Protein AF-A0A2V9SDR1-F1 (afdb_monomer)

Mean predicted aligned error: 12.45 Å

Radius of gyration: 21.86 Å; Cα contacts (8 Å, |Δi|>4): 72; chains: 1; bounding box: 61×31×57 Å

Solvent-accessible surface area (backbone atoms only — not comparable to full-atom values): 5406 Å² total; per-residue (Å²): 139,78,94,81,85,85,89,77,80,93,74,86,81,79,75,72,69,84,70,74,72,71,74,48,43,36,66,67,55,53,56,59,45,52,75,79,40,58,58,68,59,53,19,50,50,38,57,76,41,70,47,63,56,68,77,47,74,67,47,48,54,49,42,47,76,73,68,50,54,68,69,34,55,52,19,46,56,52,28,64,70,61,67,81,127

Structure (mmCIF, N/CA/C/O backbone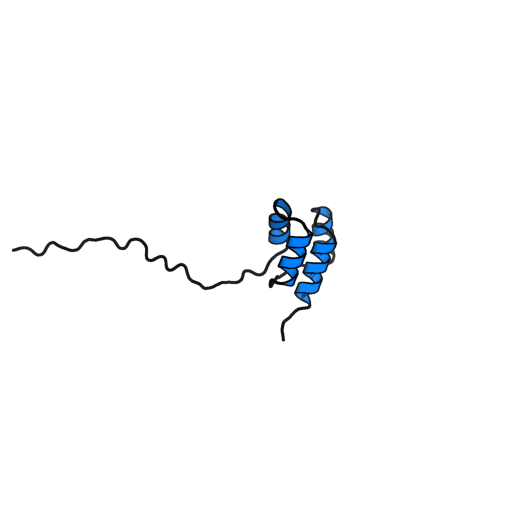):
data_AF-A0A2V9SDR1-F1
#
_entry.id   AF-A0A2V9SDR1-F1
#
loop_
_atom_site.group_PDB
_atom_site.id
_atom_site.type_symbol
_atom_site.label_atom_id
_atom_site.label_alt_id
_atom_site.label_comp_id
_atom_site.label_asym_id
_atom_site.label_entity_id
_atom_site.label_seq_id
_atom_site.pdbx_PDB_ins_code
_atom_site.Cartn_x
_atom_site.Cartn_y
_atom_site.Cartn_z
_atom_site.occupancy
_atom_site.B_iso_or_equiv
_atom_site.auth_seq_id
_atom_site.auth_comp_id
_atom_site.auth_asym_id
_atom_site.auth_atom_id
_atom_site.pdbx_PDB_model_num
ATOM 1 N N . MET A 1 1 ? 50.795 23.048 -45.166 1.00 42.94 1 MET A N 1
ATOM 2 C CA . MET A 1 1 ? 50.226 21.691 -44.970 1.00 42.94 1 MET A CA 1
ATOM 3 C C . MET A 1 1 ? 49.628 21.701 -43.582 1.00 42.94 1 MET A C 1
ATOM 5 O O . MET A 1 1 ? 50.289 21.383 -42.603 1.00 42.94 1 MET A O 1
ATOM 9 N N . ASP A 1 2 ? 48.412 22.225 -43.520 1.00 36.97 2 ASP A N 1
ATOM 10 C CA . ASP A 1 2 ? 47.808 22.786 -42.321 1.00 36.97 2 ASP A CA 1
ATOM 11 C C . ASP A 1 2 ? 46.939 21.739 -41.628 1.00 36.97 2 ASP A C 1
ATOM 13 O O . ASP A 1 2 ? 46.035 21.145 -42.222 1.00 36.97 2 ASP A O 1
ATOM 17 N N . ALA A 1 3 ? 47.242 21.498 -40.355 1.00 46.25 3 ALA A N 1
ATOM 18 C CA . ALA A 1 3 ? 46.566 20.532 -39.507 1.00 46.25 3 ALA A CA 1
ATOM 19 C C . ALA A 1 3 ? 45.181 21.052 -39.089 1.00 46.25 3 ALA A C 1
ATOM 21 O O . ALA A 1 3 ? 45.008 21.690 -38.054 1.00 46.25 3 ALA A O 1
ATOM 22 N N . ARG A 1 4 ? 44.166 20.751 -39.900 1.00 53.50 4 ARG A N 1
ATOM 23 C CA . ARG A 1 4 ? 42.748 20.949 -39.573 1.00 53.50 4 ARG A CA 1
ATOM 24 C C . ARG A 1 4 ? 42.027 19.610 -39.662 1.00 53.50 4 ARG A C 1
ATOM 26 O O . ARG A 1 4 ? 41.487 19.269 -40.705 1.00 53.50 4 ARG A O 1
ATOM 33 N N . ARG A 1 5 ? 42.037 18.828 -38.580 1.00 54.19 5 ARG A N 1
ATOM 34 C CA . ARG A 1 5 ? 41.131 17.680 -38.384 1.00 54.19 5 ARG A CA 1
ATOM 35 C C . ARG A 1 5 ? 41.144 17.253 -36.920 1.00 54.19 5 ARG A C 1
ATOM 37 O O . ARG A 1 5 ? 42.062 16.563 -36.495 1.00 54.19 5 ARG A O 1
ATOM 44 N N . LYS A 1 6 ? 40.105 17.656 -36.187 1.00 48.00 6 LYS A N 1
ATOM 45 C CA . LYS A 1 6 ? 39.264 16.789 -35.338 1.00 48.00 6 LYS A CA 1
ATOM 46 C C . LYS A 1 6 ? 38.350 17.659 -34.473 1.00 48.00 6 LYS A C 1
ATOM 48 O O . LYS A 1 6 ? 38.581 17.865 -33.292 1.00 48.00 6 LYS A O 1
ATOM 53 N N . ALA A 1 7 ? 37.288 18.147 -35.102 1.00 51.78 7 ALA A N 1
ATOM 54 C CA . ALA A 1 7 ? 36.021 18.354 -34.425 1.00 51.78 7 ALA A CA 1
ATOM 55 C C . ALA A 1 7 ? 35.139 17.178 -34.851 1.00 51.78 7 ALA A C 1
ATOM 57 O O . ALA A 1 7 ? 34.697 17.139 -35.995 1.00 51.78 7 ALA A O 1
ATOM 58 N N . VAL A 1 8 ? 34.964 16.188 -33.977 1.00 56.31 8 VAL A N 1
ATOM 59 C CA . VAL A 1 8 ? 33.825 15.271 -34.065 1.00 56.31 8 VAL A CA 1
ATOM 60 C C . VAL A 1 8 ? 33.311 15.069 -32.650 1.00 56.31 8 VAL A C 1
ATOM 62 O O . VAL A 1 8 ? 34.018 14.568 -31.779 1.00 56.31 8 VAL A O 1
ATOM 65 N N . SER A 1 9 ? 32.102 15.583 -32.481 1.00 50.34 9 SER A N 1
ATOM 66 C CA . SER A 1 9 ? 31.189 15.569 -31.354 1.00 50.34 9 SER A CA 1
ATOM 67 C C . SER A 1 9 ? 31.402 14.480 -30.308 1.00 50.34 9 SER A C 1
ATOM 69 O O . SER A 1 9 ? 31.250 13.291 -30.577 1.00 50.34 9 SER A O 1
ATOM 71 N N . GLN A 1 10 ? 31.592 14.940 -29.072 1.00 53.12 10 GLN A N 1
ATOM 72 C CA . GLN A 1 10 ? 30.993 14.309 -27.904 1.00 53.12 10 GLN A CA 1
ATOM 73 C C . GLN A 1 10 ? 29.469 14.352 -28.076 1.00 53.12 10 GLN A C 1
ATOM 75 O O . GLN A 1 10 ? 28.865 15.408 -27.916 1.00 53.12 10 GLN A O 1
ATOM 80 N N . LEU A 1 11 ? 28.856 13.228 -28.428 1.00 55.50 11 LEU A N 1
ATOM 81 C CA . LEU A 1 11 ? 27.427 13.001 -28.257 1.00 55.50 11 LEU A CA 1
ATOM 82 C C . LEU A 1 11 ? 27.248 11.561 -27.781 1.00 55.50 11 LEU A C 1
ATOM 84 O O . LEU A 1 11 ? 27.766 10.630 -28.389 1.00 55.50 11 LEU A O 1
ATOM 88 N N . ASP A 1 12 ? 26.510 11.451 -26.683 1.00 49.44 12 ASP A N 1
ATOM 89 C CA . ASP A 1 12 ? 25.956 10.229 -26.112 1.00 49.44 12 ASP A CA 1
ATOM 90 C C . ASP A 1 12 ? 26.930 9.282 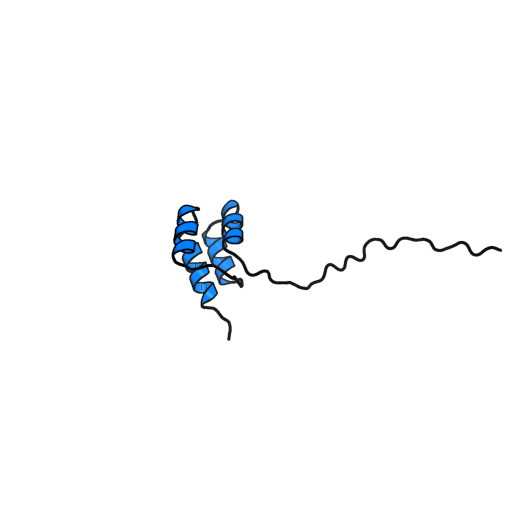-25.395 1.00 49.44 12 ASP A C 1
ATOM 92 O O . ASP A 1 12 ? 27.134 8.122 -25.731 1.00 49.44 12 ASP A O 1
ATOM 96 N N . GLY A 1 13 ? 27.527 9.813 -24.333 1.00 47.59 13 GLY A N 1
ATOM 97 C CA . GLY A 1 13 ? 28.028 9.025 -23.213 1.00 47.59 13 GLY A CA 1
ATOM 98 C C . GLY A 1 13 ? 27.213 9.330 -21.963 1.00 47.59 13 GLY A C 1
ATOM 99 O O . GLY A 1 13 ? 27.795 9.619 -20.924 1.00 47.59 13 GLY A O 1
ATOM 100 N N . SER A 1 14 ? 25.877 9.336 -22.056 1.00 46.81 14 SER A N 1
ATOM 101 C CA . SER A 1 14 ? 25.048 9.248 -20.853 1.00 46.81 14 SER A CA 1
ATOM 102 C C . SER A 1 14 ? 25.094 7.792 -20.398 1.00 46.81 14 SER A C 1
ATOM 104 O O . SER A 1 14 ? 24.173 7.008 -20.610 1.00 46.81 14 SER A O 1
ATOM 106 N N . THR A 1 15 ? 26.220 7.398 -19.797 1.00 48.06 15 THR A N 1
ATOM 107 C CA . THR A 1 15 ? 26.195 6.327 -18.808 1.00 48.06 15 THR A CA 1
ATOM 108 C C . THR A 1 15 ? 25.328 6.864 -17.685 1.00 48.06 15 THR A C 1
ATOM 110 O O . THR A 1 15 ? 25.824 7.528 -16.775 1.00 48.06 15 THR A O 1
ATOM 113 N N . ALA A 1 16 ? 24.014 6.687 -17.841 1.00 47.62 16 ALA A N 1
ATOM 114 C CA . ALA A 1 16 ? 23.035 6.891 -16.801 1.00 47.62 16 ALA A CA 1
ATOM 115 C C . ALA A 1 16 ? 23.445 5.957 -15.668 1.00 47.62 16 ALA A C 1
ATOM 117 O O . ALA A 1 16 ? 23.233 4.747 -15.710 1.00 47.62 16 ALA A O 1
ATOM 118 N N . ASP A 1 17 ? 24.203 6.560 -14.766 1.00 43.62 17 ASP A N 1
ATOM 119 C CA . ASP A 1 17 ? 24.372 6.252 -13.369 1.00 43.62 17 ASP A CA 1
ATOM 120 C C . ASP A 1 17 ? 23.428 5.125 -12.922 1.00 43.62 17 ASP A C 1
ATOM 122 O O . ASP A 1 17 ? 22.247 5.328 -12.652 1.00 43.62 17 ASP A O 1
ATOM 126 N N . LEU A 1 18 ? 23.962 3.901 -12.873 1.00 47.19 18 LEU A N 1
ATOM 127 C CA . LEU A 1 18 ? 23.331 2.744 -12.233 1.00 47.19 18 LEU A CA 1
ATOM 128 C C . LEU A 1 18 ? 23.407 2.866 -10.702 1.00 47.19 18 LEU A C 1
ATOM 130 O O . LEU A 1 18 ? 23.470 1.858 -9.998 1.00 47.19 18 LEU A O 1
ATOM 134 N N . SER A 1 19 ? 23.383 4.086 -10.166 1.00 45.84 19 SER A N 1
ATOM 135 C CA . SER A 1 19 ? 22.954 4.291 -8.795 1.00 45.84 19 SER A CA 1
ATOM 136 C C . SER A 1 19 ? 21.446 4.149 -8.833 1.00 45.84 19 SER A C 1
ATOM 138 O O . SER A 1 19 ? 20.688 5.095 -9.034 1.00 45.84 19 SER A O 1
ATOM 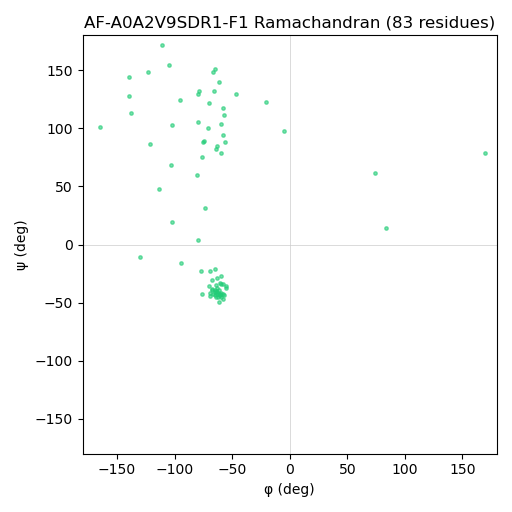140 N N . SER A 1 20 ? 20.989 2.911 -8.677 1.00 48.41 20 SER A N 1
ATOM 141 C CA . SER A 1 20 ? 19.672 2.664 -8.131 1.00 48.41 20 SER A CA 1
ATOM 142 C C . SER A 1 20 ? 19.653 3.273 -6.729 1.00 48.41 20 SER A C 1
ATOM 144 O O . SER A 1 20 ? 19.781 2.561 -5.732 1.00 48.41 20 SER A O 1
ATOM 146 N N . ASP A 1 21 ? 19.500 4.593 -6.640 1.00 48.12 21 ASP A N 1
ATOM 147 C CA . ASP A 1 21 ? 18.760 5.203 -5.557 1.00 48.12 21 ASP A CA 1
ATOM 148 C C . ASP A 1 21 ? 17.397 4.533 -5.637 1.00 48.12 21 ASP A C 1
ATOM 150 O O . ASP A 1 21 ? 16.514 4.928 -6.397 1.00 48.12 21 ASP A O 1
ATOM 154 N N . THR A 1 22 ? 17.274 3.397 -4.952 1.00 58.03 22 THR A N 1
ATOM 155 C CA . THR A 1 22 ? 16.023 2.686 -4.768 1.00 58.03 22 THR A CA 1
ATOM 156 C C . THR A 1 22 ? 15.158 3.630 -3.963 1.00 58.03 22 THR A C 1
ATOM 158 O O . THR A 1 22 ? 15.143 3.551 -2.734 1.00 58.03 22 THR A O 1
ATOM 161 N N . VAL A 1 23 ? 14.526 4.591 -4.644 1.00 66.56 23 VAL A N 1
ATOM 162 C CA . VAL A 1 23 ? 13.622 5.544 -4.024 1.00 66.56 23 VAL A CA 1
ATOM 163 C C . VAL A 1 23 ? 12.568 4.676 -3.357 1.00 66.56 23 VAL A C 1
ATOM 165 O O . VAL A 1 23 ? 11.856 3.938 -4.044 1.00 66.56 23 VAL A O 1
ATOM 168 N N . PRO A 1 24 ? 12.532 4.653 -2.018 1.00 75.50 24 PRO A N 1
ATOM 169 C CA . PRO A 1 24 ? 11.678 3.719 -1.326 1.00 75.50 24 PRO A CA 1
ATOM 170 C C . PRO A 1 24 ? 10.237 4.108 -1.634 1.00 75.50 24 PRO A C 1
ATOM 172 O O . PRO A 1 24 ? 9.885 5.282 -1.510 1.00 75.50 24 PRO A O 1
ATOM 175 N N . PHE A 1 25 ? 9.419 3.127 -2.018 1.00 81.00 25 PHE A N 1
ATOM 176 C CA . PHE A 1 25 ? 8.003 3.328 -2.321 1.00 81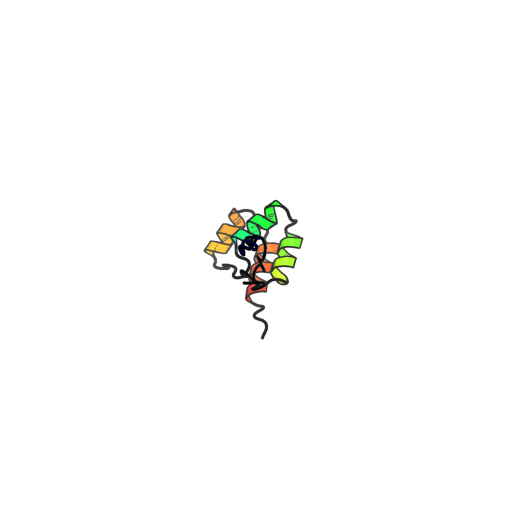.00 25 PHE A CA 1
ATOM 177 C C . PHE A 1 25 ? 7.312 4.178 -1.247 1.00 81.00 25 PHE A C 1
ATOM 179 O O . PHE A 1 25 ? 7.418 3.890 -0.051 1.00 81.00 25 PHE A O 1
ATOM 186 N N . ARG A 1 26 ? 6.595 5.219 -1.676 1.00 88.56 26 ARG A N 1
ATOM 187 C CA . ARG A 1 26 ? 5.803 6.112 -0.823 1.00 88.56 26 ARG A CA 1
ATOM 188 C C . ARG A 1 26 ? 4.314 5.916 -1.070 1.00 88.56 26 ARG A C 1
ATOM 190 O O . ARG A 1 26 ? 3.883 5.264 -2.016 1.00 88.56 26 ARG A O 1
ATOM 197 N N . ASN A 1 27 ? 3.509 6.549 -0.223 1.00 87.75 27 ASN A N 1
ATOM 198 C CA . ASN A 1 27 ? 2.050 6.538 -0.314 1.00 87.75 27 ASN A CA 1
ATOM 199 C C . ASN A 1 27 ? 1.540 7.011 -1.693 1.00 87.75 27 ASN A C 1
ATOM 201 O O . ASN A 1 27 ? 0.599 6.426 -2.216 1.00 87.75 27 ASN A O 1
ATOM 205 N N . GLN A 1 28 ? 2.187 8.009 -2.310 1.00 87.19 28 GLN A N 1
ATOM 206 C CA . GLN A 1 28 ? 1.819 8.486 -3.653 1.00 87.19 28 GLN A CA 1
ATOM 207 C C . GLN A 1 28 ? 2.096 7.460 -4.756 1.00 87.19 28 GLN A C 1
ATOM 209 O O . GLN A 1 28 ? 1.282 7.300 -5.661 1.00 87.19 28 GLN A O 1
ATOM 214 N N . ASP A 1 29 ? 3.201 6.720 -4.661 1.00 86.75 29 ASP A N 1
ATOM 215 C CA . ASP A 1 29 ? 3.539 5.692 -5.649 1.00 86.75 29 ASP A CA 1
ATOM 216 C C . ASP A 1 29 ? 2.500 4.567 -5.652 1.00 86.75 29 ASP A C 1
ATOM 218 O O . ASP A 1 29 ? 2.141 4.044 -6.704 1.00 86.75 29 ASP A O 1
ATOM 222 N N . VAL A 1 30 ? 1.950 4.243 -4.478 1.00 8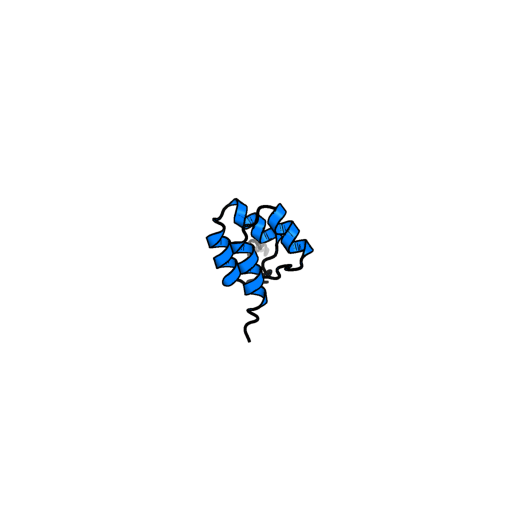6.88 30 VAL A N 1
ATOM 223 C CA . VAL A 1 30 ? 0.869 3.259 -4.339 1.00 86.88 30 VAL A CA 1
ATOM 224 C C . VAL A 1 30 ? -0.403 3.706 -5.060 1.00 86.88 30 VAL A C 1
ATOM 226 O O . VAL A 1 30 ? -1.037 2.892 -5.729 1.00 86.88 30 VAL A O 1
ATOM 229 N N . LEU A 1 31 ? -0.757 4.988 -4.979 1.00 88.44 31 LEU A N 1
ATOM 230 C CA . LEU A 1 31 ? -1.920 5.551 -5.675 1.00 88.44 31 LEU A CA 1
ATOM 231 C C . LEU A 1 31 ? -1.727 5.542 -7.196 1.00 88.44 31 LEU A C 1
ATOM 233 O O . LEU A 1 31 ? -2.619 5.131 -7.943 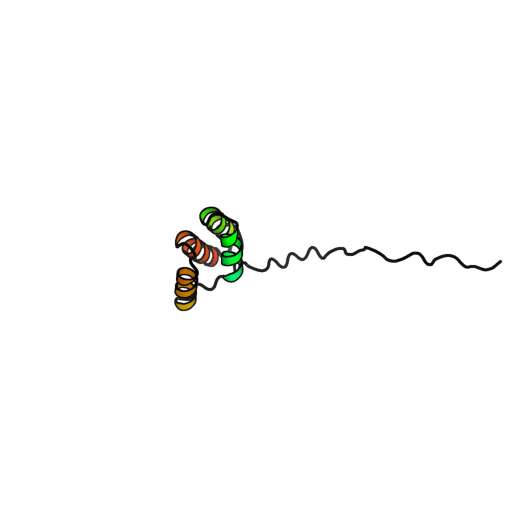1.00 88.44 31 LEU A O 1
ATOM 237 N N . ASN A 1 32 ? -0.530 5.911 -7.655 1.00 88.62 32 ASN A N 1
ATOM 238 C CA . ASN A 1 32 ? -0.175 5.849 -9.072 1.00 88.62 32 ASN A CA 1
ATOM 239 C C . ASN A 1 32 ? -0.231 4.409 -9.598 1.00 88.62 32 ASN A C 1
ATOM 241 O O . ASN A 1 32 ? -0.791 4.158 -10.663 1.00 88.62 32 ASN A O 1
ATOM 245 N N . MET A 1 33 ? 0.278 3.441 -8.833 1.00 85.81 33 MET A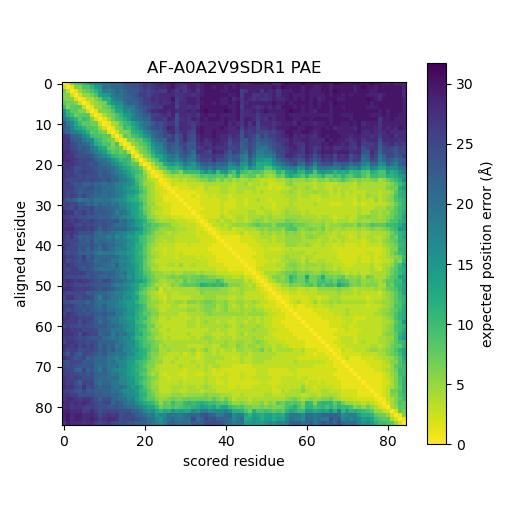 N 1
ATOM 246 C CA . MET A 1 33 ? 0.196 2.026 -9.198 1.00 85.81 33 MET A CA 1
ATOM 247 C C . MET A 1 33 ? -1.243 1.513 -9.249 1.00 85.81 33 MET A C 1
ATOM 249 O O . MET A 1 33 ? -1.585 0.755 -10.153 1.00 85.81 33 MET A O 1
ATOM 253 N N . LEU A 1 34 ? -2.094 1.925 -8.309 1.00 87.19 34 LEU A N 1
ATOM 254 C CA . LEU A 1 34 ? -3.502 1.519 -8.272 1.00 87.19 34 LEU A CA 1
ATOM 255 C C . LEU A 1 34 ? -4.311 2.021 -9.470 1.00 87.19 34 LEU A C 1
ATOM 257 O O . LEU A 1 34 ? -5.332 1.425 -9.800 1.00 87.19 34 LEU A O 1
ATOM 261 N N . SER A 1 35 ? -3.841 3.067 -10.148 1.00 85.19 35 SER A N 1
ATOM 262 C CA . SER A 1 35 ? -4.493 3.595 -11.349 1.00 85.19 35 SER A CA 1
ATOM 263 C C . SER A 1 35 ? -4.390 2.647 -12.554 1.00 85.19 35 SER A C 1
ATOM 265 O O . SER A 1 35 ? -5.209 2.729 -13.464 1.00 85.19 35 SER A O 1
ATOM 267 N N . GLY A 1 36 ? -3.400 1.746 -12.574 1.00 86.06 36 GLY A N 1
ATOM 268 C CA . GLY A 1 36 ? -3.155 0.834 -13.701 1.00 86.06 36 GLY A CA 1
ATOM 269 C C . GLY A 1 36 ? -3.006 -0.641 -13.329 1.00 86.06 36 GLY A C 1
ATOM 270 O O . GLY A 1 36 ? -2.991 -1.495 -14.214 1.00 86.06 36 GLY A O 1
ATOM 271 N N . LEU A 1 37 ? -2.890 -0.968 -12.040 1.00 88.62 37 LEU A N 1
ATOM 272 C CA . LEU A 1 37 ? -2.656 -2.324 -11.558 1.00 88.62 37 LEU A CA 1
ATOM 273 C C . LEU A 1 37 ? -3.739 -2.759 -10.579 1.00 88.62 37 LEU A C 1
ATOM 275 O O . LEU A 1 37 ? -4.258 -1.984 -9.779 1.00 88.62 37 LEU A O 1
ATOM 279 N N . SER A 1 38 ? -4.021 -4.060 -10.588 1.00 90.31 38 SER A N 1
ATOM 280 C CA . SER A 1 38 ? -4.904 -4.656 -9.591 1.00 90.31 38 SER A CA 1
ATOM 281 C C . SER A 1 38 ? -4.323 -4.487 -8.182 1.00 90.31 38 SER A C 1
ATOM 283 O O . SER A 1 38 ? -3.133 -4.748 -7.977 1.00 90.31 38 SER A O 1
ATOM 285 N N . PRO A 1 39 ? -5.151 -4.180 -7.171 1.00 87.94 39 PRO A N 1
ATOM 286 C CA . PRO A 1 39 ? -4.685 -3.910 -5.811 1.00 87.94 39 PRO A CA 1
ATOM 287 C C . PRO A 1 39 ? -3.921 -5.078 -5.184 1.00 87.94 39 PRO A C 1
ATOM 289 O O . PRO A 1 39 ? -3.028 -4.881 -4.367 1.00 87.94 39 PRO A O 1
ATOM 292 N N . ARG A 1 40 ? -4.207 -6.313 -5.607 1.00 88.62 40 ARG A N 1
ATOM 293 C CA . ARG A 1 40 ? -3.465 -7.497 -5.164 1.00 88.62 40 ARG A CA 1
ATOM 294 C C . ARG A 1 40 ? -2.021 -7.518 -5.672 1.00 88.62 40 ARG A C 1
ATOM 296 O O . ARG A 1 40 ? -1.129 -7.887 -4.919 1.00 88.62 40 ARG A O 1
ATOM 303 N N . ILE A 1 41 ? -1.795 -7.095 -6.916 1.00 88.81 41 ILE A N 1
ATOM 304 C CA . ILE A 1 41 ? -0.454 -6.990 -7.507 1.00 88.81 41 ILE A CA 1
ATOM 305 C C . ILE A 1 41 ? 0.320 -5.862 -6.828 1.00 88.81 41 ILE A C 1
ATOM 307 O O . ILE A 1 41 ? 1.472 -6.055 -6.454 1.00 88.81 41 ILE A O 1
ATOM 311 N N . VAL A 1 42 ? -0.337 -4.724 -6.576 1.00 89.50 42 VAL A N 1
ATOM 312 C CA . VAL A 1 42 ? 0.249 -3.610 -5.816 1.00 89.50 42 VAL A CA 1
ATOM 313 C C . VAL A 1 42 ? 0.672 -4.065 -4.415 1.00 89.50 42 VAL A C 1
ATOM 315 O O . VAL A 1 42 ? 1.804 -3.824 -4.003 1.00 89.50 42 VAL A O 1
ATOM 318 N N . ALA A 1 43 ? -0.195 -4.792 -3.705 1.00 89.62 43 ALA A N 1
ATOM 319 C CA . ALA A 1 43 ? 0.112 -5.340 -2.387 1.00 89.62 43 ALA A CA 1
ATOM 320 C C . ALA A 1 43 ? 1.306 -6.313 -2.413 1.00 89.62 43 ALA A C 1
ATOM 322 O O . ALA A 1 43 ? 2.169 -6.244 -1.540 1.00 89.62 43 ALA A O 1
ATOM 323 N N . GLU A 1 44 ? 1.385 -7.209 -3.399 1.00 89.06 44 GLU A N 1
ATOM 324 C CA . GLU A 1 44 ? 2.536 -8.109 -3.560 1.00 89.06 44 GLU A CA 1
ATOM 325 C C . GLU A 1 44 ? 3.825 -7.337 -3.866 1.00 89.06 44 GLU A C 1
ATOM 327 O O . GLU A 1 44 ? 4.839 -7.547 -3.200 1.00 89.06 44 GLU A O 1
ATOM 332 N N . GLN A 1 45 ? 3.782 -6.367 -4.780 1.00 86.75 45 GLN A N 1
ATOM 333 C CA . GLN A 1 45 ? 4.940 -5.534 -5.104 1.00 86.75 45 GLN A CA 1
ATOM 334 C C . GLN A 1 45 ? 5.475 -4.800 -3.867 1.00 86.75 45 GLN A C 1
ATOM 336 O O . GLN A 1 45 ? 6.683 -4.786 -3.634 1.00 86.75 45 GLN A O 1
ATOM 341 N N . ILE A 1 46 ? 4.582 -4.252 -3.039 1.00 88.19 46 ILE A N 1
ATOM 342 C CA . ILE A 1 46 ? 4.916 -3.585 -1.774 1.00 88.19 46 ILE A CA 1
ATOM 343 C C . ILE A 1 46 ? 5.565 -4.553 -0.774 1.00 88.19 46 ILE A C 1
ATOM 345 O O . ILE A 1 46 ? 6.493 -4.170 -0.069 1.00 88.19 46 ILE A O 1
ATOM 349 N N . LYS A 1 47 ? 5.126 -5.817 -0.708 1.00 84.25 47 LYS A N 1
ATOM 350 C CA . LYS A 1 47 ? 5.740 -6.829 0.177 1.00 84.25 47 LYS A CA 1
ATOM 351 C C . LYS A 1 47 ? 7.158 -7.212 -0.251 1.00 84.25 47 LYS A C 1
ATOM 353 O O . LYS A 1 47 ? 7.951 -7.639 0.596 1.00 84.25 47 LYS A O 1
ATOM 358 N N . HIS A 1 48 ? 7.437 -7.144 -1.551 1.00 81.88 48 HIS A N 1
ATOM 359 C CA . HIS A 1 48 ? 8.715 -7.518 -2.156 1.00 81.88 48 HIS A CA 1
ATOM 360 C C . HIS A 1 48 ? 9.676 -6.335 -2.337 1.00 81.88 48 HIS A C 1
ATOM 362 O O . HIS A 1 48 ? 10.873 -6.557 -2.509 1.00 81.88 48 HIS A O 1
ATOM 368 N N . SER A 1 49 ? 9.175 -5.102 -2.253 1.00 77.81 49 SER A N 1
ATOM 369 C CA . SER A 1 49 ? 9.950 -3.871 -2.427 1.00 77.81 49 SER A CA 1
ATOM 370 C C . SER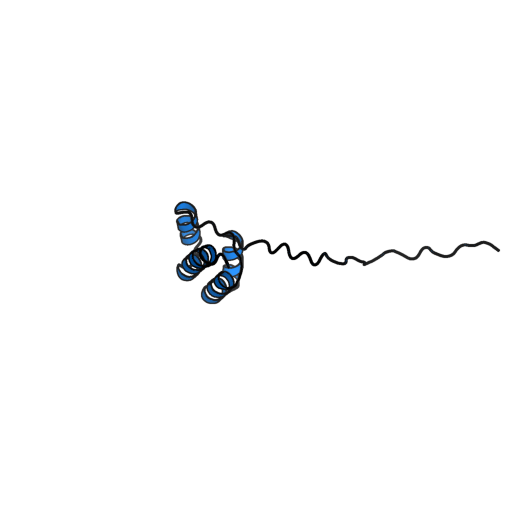 A 1 49 ? 10.217 -3.180 -1.091 1.00 77.81 49 SER A C 1
ATOM 372 O O . SER A 1 49 ? 9.460 -3.317 -0.131 1.00 77.81 49 SER A O 1
ATOM 374 N N . LEU A 1 50 ? 11.296 -2.401 -1.030 1.00 73.19 50 LEU A N 1
ATOM 375 C CA . LEU A 1 50 ? 11.545 -1.504 0.095 1.00 73.19 50 LEU A CA 1
ATOM 376 C C . LEU A 1 50 ? 10.705 -0.235 -0.080 1.00 73.19 50 LEU A C 1
ATOM 378 O O . LEU A 1 50 ? 10.722 0.394 -1.138 1.00 73.19 50 LEU A O 1
ATOM 382 N N . GLY A 1 51 ? 9.964 0.137 0.961 1.00 80.81 51 GLY A N 1
ATOM 383 C CA . GLY A 1 51 ? 9.125 1.328 0.952 1.00 80.81 51 GLY A CA 1
ATOM 384 C C . GLY A 1 51 ? 9.180 2.089 2.263 1.00 80.81 51 GLY A C 1
ATOM 385 O O . GLY A 1 51 ? 9.272 1.502 3.341 1.00 80.81 51 GLY A O 1
ATOM 386 N N . ASN A 1 52 ? 9.124 3.411 2.154 1.00 83.19 52 ASN A N 1
ATOM 387 C CA . ASN A 1 52 ? 9.041 4.329 3.275 1.00 83.19 52 ASN A CA 1
ATOM 388 C C . ASN A 1 52 ? 7.596 4.812 3.373 1.00 83.19 52 ASN A C 1
ATOM 390 O O . ASN A 1 52 ? 7.267 5.954 3.049 1.00 83.19 52 ASN A O 1
ATOM 394 N N . PHE A 1 53 ? 6.727 3.880 3.751 1.00 85.69 53 PHE A N 1
ATOM 395 C CA . PHE A 1 53 ? 5.301 4.129 3.867 1.00 85.69 53 PHE A CA 1
ATOM 396 C C . PHE A 1 53 ? 4.984 4.854 5.170 1.00 85.69 53 PHE A C 1
ATOM 398 O O . PHE A 1 53 ? 5.399 4.427 6.256 1.00 85.69 53 PHE A O 1
ATOM 405 N N . ASP A 1 54 ? 4.188 5.915 5.065 1.00 85.19 54 ASP A N 1
ATOM 406 C CA . ASP A 1 54 ? 3.609 6.555 6.235 1.00 85.19 54 ASP A CA 1
ATOM 407 C C . ASP A 1 54 ? 2.391 5.748 6.693 1.00 85.19 54 ASP A C 1
ATOM 409 O O . ASP A 1 54 ? 1.337 5.743 6.054 1.00 85.19 54 ASP A O 1
ATOM 413 N N . THR A 1 55 ? 2.584 5.025 7.795 1.00 86.12 55 THR A N 1
ATOM 414 C CA . THR A 1 55 ? 1.578 4.183 8.452 1.00 86.12 55 THR A CA 1
ATOM 415 C C . THR A 1 55 ? 0.986 4.856 9.694 1.00 86.12 55 THR A C 1
ATOM 417 O O . THR A 1 55 ? 0.492 4.162 10.583 1.00 86.12 55 THR A O 1
ATOM 420 N N . SER A 1 56 ? 1.108 6.179 9.823 1.00 88.00 56 SER A N 1
ATOM 421 C CA . SER A 1 56 ? 0.484 6.949 10.905 1.00 88.00 56 SER A CA 1
ATOM 422 C C . SER A 1 56 ? -1.046 6.891 10.787 1.00 88.00 56 SER A C 1
ATOM 424 O O . SER A 1 56 ? -1.565 6.770 9.676 1.00 88.00 56 SER A O 1
ATOM 426 N N . PRO A 1 57 ? -1.811 6.993 11.888 1.00 87.44 57 PRO A N 1
ATOM 427 C CA . PRO A 1 57 ? -3.271 6.859 11.849 1.00 87.44 57 PRO A CA 1
ATOM 428 C C . PRO A 1 57 ? -3.950 7.867 10.907 1.00 87.44 57 PRO A C 1
ATOM 430 O O . PRO A 1 57 ? -4.940 7.530 10.260 1.00 87.44 57 PRO A O 1
ATOM 433 N N . GLU A 1 58 ? -3.408 9.080 10.783 1.00 90.00 58 GLU A N 1
ATOM 434 C CA . GLU A 1 58 ? -3.895 10.092 9.838 1.00 90.00 58 GLU A CA 1
ATOM 435 C C . GLU A 1 58 ? -3.619 9.698 8.380 1.00 90.00 58 GLU A C 1
ATOM 437 O O . GLU A 1 58 ? -4.518 9.766 7.543 1.00 90.00 58 GLU A O 1
ATOM 442 N N . ALA A 1 59 ? -2.413 9.201 8.085 1.00 87.56 59 ALA A N 1
ATOM 443 C CA . ALA A 1 59 ? -2.034 8.734 6.754 1.00 87.56 59 ALA A CA 1
ATOM 444 C C . ALA A 1 59 ? -2.849 7.507 6.315 1.00 87.56 59 ALA A C 1
ATOM 446 O O . ALA A 1 59 ? -3.278 7.436 5.167 1.00 87.56 59 ALA A O 1
ATOM 447 N N . LEU A 1 60 ? -3.131 6.574 7.231 1.00 88.56 60 LEU A N 1
ATOM 448 C CA . LEU A 1 60 ? -3.975 5.405 6.963 1.00 88.56 60 LEU A CA 1
ATOM 449 C C . LEU A 1 60 ? -5.420 5.801 6.641 1.00 88.56 60 LEU A C 1
ATOM 451 O O . LEU A 1 60 ? -5.994 5.278 5.688 1.00 88.56 60 LEU A O 1
ATOM 455 N N . LYS A 1 61 ? -5.997 6.748 7.397 1.00 88.69 61 LYS A N 1
ATOM 456 C CA . LYS A 1 61 ? -7.326 7.304 7.092 1.00 88.69 61 LYS A CA 1
ATOM 457 C C . LYS A 1 61 ? -7.340 7.972 5.724 1.00 88.69 61 LYS A C 1
ATOM 459 O O . LYS A 1 61 ? -8.269 7.756 4.956 1.00 88.69 61 LYS A O 1
ATOM 464 N N . LYS A 1 62 ? -6.298 8.745 5.409 1.00 90.25 62 LYS A N 1
ATOM 465 C CA . LYS A 1 62 ? -6.167 9.414 4.116 1.00 90.25 62 LYS A CA 1
ATOM 466 C C . LYS A 1 62 ? -6.116 8.405 2.964 1.00 90.25 62 LYS A C 1
ATOM 468 O O . LYS A 1 62 ? -6.913 8.513 2.046 1.00 90.25 62 LYS A O 1
ATOM 473 N N . LEU A 1 63 ? -5.273 7.373 3.067 1.00 87.69 63 LEU A N 1
ATOM 474 C CA . LEU A 1 63 ? -5.181 6.294 2.076 1.00 87.69 63 LEU A CA 1
ATOM 475 C C . LEU A 1 63 ? -6.530 5.591 1.858 1.00 87.69 63 LEU A C 1
ATOM 477 O O . LEU A 1 63 ? -6.914 5.354 0.717 1.00 87.69 63 LEU A O 1
ATOM 481 N N . GLN A 1 64 ? -7.273 5.298 2.931 1.00 87.56 64 GLN A N 1
ATOM 482 C CA . GLN A 1 64 ? -8.616 4.720 2.805 1.00 87.56 64 GLN A CA 1
ATOM 483 C C . GLN A 1 64 ? -9.578 5.658 2.068 1.00 87.56 64 GLN A C 1
ATOM 485 O O . GLN A 1 64 ? -10.281 5.215 1.162 1.00 87.56 64 GLN A O 1
ATOM 490 N N . SER A 1 65 ? -9.584 6.951 2.410 1.00 88.50 65 SER A N 1
ATOM 491 C CA . SER A 1 65 ? -10.405 7.958 1.722 1.00 88.50 65 SER A CA 1
ATOM 492 C C . SER A 1 65 ? -10.024 8.140 0.251 1.00 88.50 65 SER A C 1
ATOM 494 O O . SER A 1 65 ? -10.879 8.466 -0.565 1.00 88.50 65 SER A O 1
ATOM 496 N N . GLU A 1 66 ? -8.759 7.909 -0.101 1.00 88.19 66 GLU A N 1
ATOM 497 C CA . GLU A 1 66 ? -8.252 7.939 -1.478 1.00 88.19 66 GLU A CA 1
ATOM 498 C C . GLU A 1 66 ? -8.571 6.648 -2.265 1.00 88.19 66 GLU A C 1
ATOM 500 O O . GLU A 1 66 ? -8.169 6.503 -3.417 1.00 88.19 66 GLU A O 1
ATOM 505 N N . GLY A 1 67 ? -9.318 5.709 -1.671 1.00 86.38 67 GLY A N 1
ATOM 506 C CA . GLY A 1 67 ? -9.760 4.479 -2.330 1.00 86.38 67 GLY A CA 1
ATOM 507 C C . GLY A 1 67 ? -8.724 3.356 -2.319 1.00 86.38 67 GLY A C 1
ATOM 508 O O . GLY A 1 67 ? -8.876 2.374 -3.048 1.00 86.38 67 GLY A O 1
ATOM 509 N N . VAL A 1 68 ? -7.675 3.465 -1.496 1.00 88.50 68 VAL A N 1
ATOM 510 C CA . VAL A 1 68 ? -6.669 2.408 -1.346 1.00 88.50 68 VAL A CA 1
ATOM 511 C C . VAL A 1 68 ? -7.292 1.217 -0.614 1.00 88.50 68 VAL A C 1
ATOM 513 O O . VAL A 1 68 ? -7.731 1.359 0.530 1.00 88.50 68 VAL A O 1
ATOM 516 N N . PRO A 1 69 ? -7.301 0.017 -1.218 1.00 90.50 69 PRO A N 1
ATOM 517 C CA . PRO A 1 69 ? -7.900 -1.148 -0.582 1.00 90.50 69 PRO A CA 1
ATOM 518 C C . PRO A 1 69 ? -7.130 -1.590 0.660 1.00 90.50 69 PRO A C 1
ATOM 520 O O . PRO A 1 69 ? -5.900 -1.535 0.708 1.00 90.50 69 PRO A O 1
ATOM 523 N N . GLU A 1 70 ? -7.850 -2.137 1.636 1.00 89.31 70 GLU A N 1
ATOM 524 C CA . GLU A 1 70 ? -7.282 -2.577 2.915 1.00 89.31 70 GLU A CA 1
ATOM 525 C C . GLU A 1 70 ? -6.121 -3.574 2.747 1.00 89.31 70 GLU A C 1
ATOM 527 O O . GLU A 1 70 ? -5.117 -3.495 3.452 1.00 89.31 70 GLU A O 1
ATOM 532 N N . VAL A 1 71 ? -6.191 -4.459 1.744 1.00 90.38 71 VAL A N 1
ATOM 533 C CA . VAL A 1 71 ? -5.117 -5.418 1.421 1.00 90.38 71 VAL A CA 1
ATOM 534 C C . VAL A 1 71 ? -3.784 -4.739 1.075 1.00 90.38 71 VAL A C 1
ATOM 536 O O . VAL A 1 71 ? -2.719 -5.262 1.407 1.00 90.38 71 VAL A O 1
ATOM 539 N N . VAL A 1 72 ? -3.831 -3.566 0.438 1.00 89.25 72 VAL A N 1
ATOM 540 C CA . VAL A 1 72 ? -2.649 -2.769 0.081 1.00 89.25 72 VAL A CA 1
ATOM 541 C C . VAL A 1 72 ? -2.107 -2.060 1.318 1.00 89.25 72 VAL A C 1
ATOM 543 O O . VAL A 1 72 ? -0.905 -2.094 1.574 1.00 89.25 72 VAL A O 1
ATOM 546 N N . ILE A 1 73 ? -2.997 -1.503 2.139 1.00 89.62 73 ILE A N 1
ATOM 547 C CA . ILE A 1 73 ? -2.646 -0.850 3.405 1.00 89.62 73 ILE A CA 1
ATOM 548 C C . ILE A 1 73 ? -1.953 -1.837 4.359 1.00 89.62 73 ILE A C 1
ATOM 550 O O . ILE A 1 73 ? -0.904 -1.535 4.934 1.00 89.62 73 ILE A O 1
ATOM 554 N N . LEU A 1 74 ? -2.487 -3.054 4.480 1.00 89.81 74 LEU A N 1
ATOM 555 C CA . LEU A 1 74 ? -1.878 -4.134 5.259 1.00 89.81 74 LEU A CA 1
ATOM 556 C C . LEU A 1 74 ? -0.497 -4.524 4.716 1.00 89.81 74 LEU A C 1
ATOM 558 O O . LEU A 1 74 ? 0.431 -4.756 5.494 1.00 89.81 74 LEU A O 1
ATOM 562 N N . ALA A 1 75 ? -0.324 -4.558 3.391 1.00 88.75 75 ALA A N 1
ATOM 563 C CA . ALA A 1 75 ? 0.977 -4.812 2.780 1.00 88.75 75 ALA A CA 1
ATOM 564 C C . ALA A 1 75 ? 2.006 -3.723 3.126 1.00 88.75 75 ALA A C 1
ATOM 566 O O . ALA A 1 75 ? 3.130 -4.066 3.495 1.00 88.75 75 ALA A O 1
ATOM 567 N N . MET A 1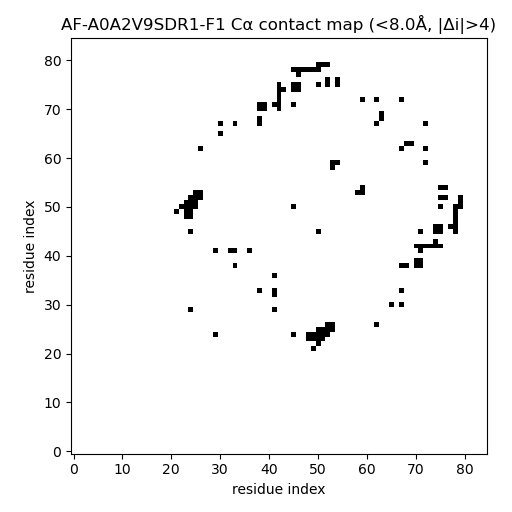 76 ? 1.623 -2.439 3.097 1.00 87.56 76 MET A N 1
ATOM 568 C CA . MET A 1 76 ? 2.487 -1.315 3.503 1.00 87.56 76 MET A CA 1
ATOM 569 C C . MET A 1 76 ? 2.933 -1.453 4.966 1.00 87.56 76 MET A C 1
ATOM 571 O O . MET A 1 76 ? 4.109 -1.268 5.291 1.00 87.56 76 MET A O 1
ATOM 575 N N . PHE A 1 77 ? 2.017 -1.859 5.851 1.00 84.19 77 PHE A N 1
ATOM 576 C CA . PHE A 1 77 ? 2.318 -2.104 7.262 1.00 84.19 77 PHE A CA 1
ATOM 577 C C . PHE A 1 77 ? 3.288 -3.279 7.467 1.00 84.19 77 PHE A C 1
ATOM 579 O O . PHE A 1 77 ? 4.209 -3.205 8.284 1.00 84.19 77 PHE A O 1
ATOM 586 N N . HIS A 1 78 ? 3.120 -4.362 6.706 1.00 83.50 78 HIS A N 1
ATOM 587 C CA . HIS A 1 78 ? 4.016 -5.520 6.755 1.00 83.50 78 HIS A CA 1
ATOM 588 C C . HIS A 1 78 ? 5.401 -5.223 6.171 1.00 83.50 78 HIS A C 1
ATOM 590 O O . HIS A 1 78 ? 6.397 -5.703 6.715 1.00 83.50 78 HIS A O 1
ATOM 596 N N . ALA A 1 79 ? 5.484 -4.406 5.118 1.00 82.00 79 ALA A N 1
ATOM 597 C CA . ALA A 1 79 ? 6.749 -3.991 4.518 1.00 82.00 79 ALA A CA 1
ATOM 598 C C . ALA A 1 79 ? 7.630 -3.228 5.522 1.00 82.00 79 ALA A C 1
ATOM 600 O O . ALA A 1 79 ? 8.809 -3.542 5.664 1.00 82.00 79 ALA A O 1
ATOM 601 N N . LYS A 1 80 ? 7.045 -2.322 6.322 1.00 72.94 80 LYS A N 1
ATOM 602 C CA . LYS A 1 80 ? 7.759 -1.576 7.377 1.00 72.94 80 LYS A CA 1
ATOM 603 C C . LYS A 1 80 ? 8.370 -2.474 8.462 1.00 72.94 80 LYS A C 1
ATOM 605 O O . LYS A 1 80 ? 9.422 -2.153 9.008 1.00 72.94 80 LYS A O 1
ATOM 610 N N . LYS A 1 81 ? 7.728 -3.606 8.779 1.00 65.88 81 LYS A N 1
ATOM 611 C CA . LYS A 1 81 ? 8.240 -4.589 9.754 1.00 65.88 81 LYS A CA 1
ATOM 612 C C . LYS A 1 81 ? 9.355 -5.468 9.189 1.00 65.88 81 LYS A C 1
ATOM 614 O O . LYS A 1 81 ? 10.153 -5.992 9.961 1.00 65.88 81 LYS A O 1
ATOM 619 N N . ARG A 1 82 ? 9.448 -5.615 7.864 1.00 62.94 82 ARG A N 1
ATOM 620 C CA . ARG A 1 82 ? 10.542 -6.329 7.192 1.00 62.94 82 ARG A CA 1
ATOM 621 C C . ARG A 1 82 ? 11.778 -5.436 7.072 1.00 62.94 82 ARG A C 1
ATOM 623 O O . ARG A 1 82 ? 12.278 -5.187 5.980 1.00 62.94 82 ARG A O 1
ATOM 630 N N . LYS A 1 83 ? 12.317 -4.979 8.201 1.00 49.69 83 LYS A N 1
ATOM 631 C CA . LYS A 1 83 ? 13.715 -4.547 8.235 1.00 49.69 83 LYS A CA 1
ATOM 632 C C . LYS A 1 83 ? 14.529 -5.837 8.110 1.00 49.69 83 LYS A C 1
ATOM 634 O O . LYS A 1 83 ? 14.561 -6.614 9.061 1.00 49.69 83 LYS A O 1
ATOM 639 N N . ARG A 1 84 ? 15.044 -6.156 6.913 1.00 47.75 84 ARG A N 1
ATOM 640 C CA . ARG A 1 84 ? 15.954 -7.301 6.760 1.00 47.75 84 ARG A CA 1
ATOM 641 C C . ARG A 1 84 ? 17.136 -7.052 7.701 1.00 47.75 84 ARG A C 1
ATOM 643 O O . ARG A 1 84 ? 17.772 -6.006 7.590 1.00 47.75 84 ARG A O 1
ATOM 650 N N . ALA A 1 85 ? 17.293 -7.945 8.677 1.00 44.97 85 ALA A N 1
ATOM 651 C CA . ALA A 1 85 ? 18.497 -8.052 9.488 1.00 44.97 85 ALA A CA 1
ATOM 652 C C . ALA A 1 85 ? 19.681 -8.443 8.599 1.00 44.97 85 ALA A C 1
ATOM 654 O O . ALA A 1 85 ? 19.432 -9.149 7.590 1.00 44.97 85 ALA A O 1
#

pLDDT: mean 74.62, std 17.55, range [36.97, 90.5]

Sequence (85 aa):
MDARRKAVSQLDGSTADLSSDTVPFRNQDVLNMLSGLSPRIVAEQIKHSLGNFDTSPEALKKLQSEGVPEVVILAMFHAKKRKRA

Foldseek 3Di:
DDDDDDDDDPDDPPPPDPPCPVVAAELVNLLVCVVPDDLVVLLVVLLVTGHPYDLPPVSLVVCVVSVRDPSNSVSPVNNVVPPPD

Secondary structure (DSSP, 8-state):
------------------------B-HHHHHHHHTTS-HHHHHHHHHHS-B----SHHHHHHHHHTT--HHHHHHHHHHHH----